Protein AF-A0A812GH49-F1 (afdb_monomer_lite)

Foldseek 3Di:
DVLLVVLQVCVVVVHDGDDPPDPDRQHVDKAQADADADPVRDHPVQVCLLVLLCVLLVHNPDDDGDTDMDHSADDDDADDAEAEAPDDDDQVRLQVLQVPAPQEDEFDDVVVPTFDDSVPPPPPDDPVSVLRHDHHRDYHYDDDDDDDDDGHDSVSVSSSSVSVRVRD

Sequence (168 aa):
MTELEEGTRQALENQPHANEVFAHPLPFNVIPHIDAFQSNGYTKEEMKVVWETQKIFGEKDLSCSCTAVRIPTKRAHSEAITIETEEEVTPEAATELLKAAPGVQVVDNPAEKQRLAPQSSPQSRSSQEALGWLKVQSVSVREAGHVDTEVHSSQQLLQDVEAVSSGW

Structure (mmCIF, N/CA/C/O backbone):
data_AF-A0A812GH49-F1
#
_entry.id   AF-A0A812GH49-F1
#
loop_
_atom_site.group_PDB
_atom_site.id
_atom_site.type_symbol
_atom_site.label_atom_id
_atom_site.label_alt_id
_atom_site.label_comp_id
_atom_site.label_asym_id
_atom_site.label_entity_id
_atom_site.label_seq_id
_atom_site.pdbx_PDB_ins_code
_atom_site.Cartn_x
_atom_site.Cartn_y
_atom_site.Cartn_z
_atom_site.occupancy
_atom_site.B_iso_or_equiv
_atom_site.auth_seq_id
_atom_site.auth_comp_id
_atom_site.auth_asym_id
_atom_site.auth_atom_id
_atom_site.pdbx_PDB_model_num
ATOM 1 N N . MET A 1 1 ? -17.761 2.010 6.859 1.00 82.69 1 MET A N 1
ATOM 2 C CA . MET A 1 1 ? -17.965 3.433 6.499 1.00 82.69 1 MET A CA 1
ATOM 3 C C . MET A 1 1 ? -18.663 4.205 7.596 1.00 82.69 1 MET A C 1
ATOM 5 O O . MET A 1 1 ? -18.038 5.097 8.150 1.00 82.69 1 MET A O 1
ATOM 9 N N . THR A 1 2 ? -19.892 3.831 7.954 1.00 89.06 2 THR A N 1
ATOM 10 C CA . THR A 1 2 ? -20.652 4.463 9.044 1.00 89.06 2 THR A CA 1
ATOM 11 C C . THR A 1 2 ? -19.872 4.517 10.360 1.00 89.06 2 THR A C 1
ATOM 13 O O . THR A 1 2 ? -19.796 5.577 10.966 1.00 89.06 2 THR A O 1
ATOM 16 N N . GLU A 1 3 ? -19.201 3.423 10.742 1.00 89.94 3 GLU A N 1
ATOM 17 C CA . GLU A 1 3 ? -18.385 3.366 11.969 1.00 89.94 3 GLU A CA 1
ATOM 18 C C . GLU A 1 3 ? -17.257 4.410 12.009 1.00 89.94 3 GLU A C 1
ATOM 20 O O . GLU A 1 3 ? -17.033 5.030 13.042 1.00 89.94 3 GLU A O 1
ATOM 25 N N . LEU A 1 4 ? -16.587 4.679 10.881 1.00 91.69 4 LEU A N 1
ATOM 26 C CA . LEU A 1 4 ? -15.545 5.710 10.820 1.00 91.69 4 LEU A CA 1
ATOM 27 C C . LEU A 1 4 ? -16.139 7.112 11.004 1.00 91.69 4 LEU A C 1
ATOM 29 O O . LEU A 1 4 ? -15.565 7.934 11.713 1.00 91.69 4 LEU A O 1
ATOM 33 N N . GLU A 1 5 ? -17.266 7.405 10.355 1.00 92.06 5 GLU A N 1
ATOM 34 C CA . GLU A 1 5 ? -17.898 8.727 10.426 1.00 92.06 5 GLU A CA 1
ATOM 35 C C . GLU A 1 5 ? -18.429 9.021 11.829 1.00 92.06 5 GLU A C 1
ATOM 37 O O . GLU A 1 5 ? -18.144 10.082 12.387 1.00 92.06 5 GLU A O 1
ATOM 42 N N . GLU A 1 6 ? -19.163 8.070 12.403 1.00 92.50 6 GLU A N 1
ATOM 43 C CA . GLU A 1 6 ? -19.746 8.212 13.733 1.00 92.50 6 GLU A CA 1
ATOM 44 C C . GLU A 1 6 ? -18.664 8.216 14.813 1.00 92.50 6 GLU A C 1
ATOM 46 O O . GLU A 1 6 ? -18.624 9.131 15.636 1.00 92.50 6 GLU A O 1
ATOM 51 N N . GLY A 1 7 ? -17.717 7.276 14.744 1.00 93.00 7 GLY A N 1
ATOM 52 C CA . GLY A 1 7 ? -16.592 7.219 15.671 1.00 93.00 7 GLY A CA 1
ATOM 53 C C . GLY A 1 7 ? -15.745 8.492 15.636 1.00 93.00 7 GLY A C 1
ATOM 54 O O . GLY A 1 7 ? -15.293 8.958 16.677 1.00 93.00 7 GLY A O 1
ATOM 55 N N . THR A 1 8 ? -15.572 9.116 14.463 1.00 94.19 8 THR A N 1
ATOM 56 C CA . THR A 1 8 ? -14.858 10.402 14.361 1.00 94.19 8 THR A CA 1
ATOM 57 C C . THR A 1 8 ? -15.627 11.533 15.038 1.00 94.19 8 THR A C 1
ATOM 59 O O . THR A 1 8 ? -15.014 12.335 15.743 1.00 94.19 8 THR A O 1
ATOM 62 N N . ARG A 1 9 ? -16.958 11.606 14.871 1.00 94.56 9 ARG A N 1
ATOM 63 C CA . ARG A 1 9 ? -17.783 12.619 15.555 1.00 94.56 9 ARG A CA 1
ATOM 64 C C . ARG A 1 9 ? -17.696 12.454 17.071 1.00 94.56 9 ARG A C 1
ATOM 66 O O . ARG A 1 9 ? -17.404 13.417 17.772 1.00 94.56 9 ARG A O 1
ATOM 73 N N . GLN A 1 10 ? -17.869 11.228 17.553 1.00 94.00 10 GLN A N 1
ATOM 74 C CA . GLN A 1 10 ? -17.806 10.906 18.978 1.00 94.00 10 GLN A CA 1
ATOM 75 C C . GLN A 1 10 ? -16.420 11.203 19.564 1.00 94.00 10 GLN A C 1
ATOM 77 O O . GLN A 1 10 ? -16.322 11.817 20.625 1.00 94.00 10 GLN A O 1
ATOM 82 N N . ALA A 1 11 ? -15.342 10.864 18.849 1.00 92.50 11 ALA A N 1
ATOM 83 C CA . ALA A 1 11 ? -13.977 11.167 19.274 1.00 92.50 11 ALA A CA 1
ATOM 84 C C . ALA A 1 11 ? -13.715 12.680 19.407 1.00 92.50 11 ALA A C 1
ATOM 86 O O . ALA A 1 11 ? -13.082 13.101 20.373 1.00 92.50 11 ALA A O 1
ATOM 87 N N . LEU A 1 12 ? -14.236 13.508 18.492 1.00 95.56 12 LEU A N 1
ATOM 88 C CA . LEU A 1 12 ? -14.128 14.973 18.583 1.00 95.56 12 LEU A CA 1
ATOM 89 C C . LEU A 1 12 ? -14.880 15.552 19.792 1.00 95.56 12 LEU A C 1
ATOM 91 O O . LEU A 1 12 ? -14.463 16.563 20.354 1.00 95.56 12 LEU A O 1
ATOM 95 N N . GLU A 1 13 ? -15.967 14.904 20.204 1.00 95.56 13 GLU A N 1
ATOM 96 C CA . GLU A 1 13 ? -16.784 15.297 21.357 1.00 95.56 13 GLU A CA 1
ATOM 97 C C . GLU A 1 13 ? -16.317 14.647 22.676 1.00 95.56 13 GLU A C 1
ATOM 99 O O . GLU A 1 13 ? -16.954 14.835 23.711 1.00 95.56 13 GLU A O 1
ATOM 104 N N . ASN A 1 14 ? -15.194 13.912 22.666 1.00 91.56 14 ASN A N 1
ATOM 105 C CA . ASN A 1 14 ? -14.685 13.111 23.791 1.00 91.56 14 ASN A CA 1
ATOM 106 C C . ASN A 1 14 ? -15.710 12.102 24.341 1.00 91.56 14 ASN A C 1
ATOM 108 O O . ASN A 1 14 ? -15.746 11.813 25.539 1.00 91.56 14 ASN A O 1
ATOM 112 N N . GLN A 1 15 ? -16.554 11.568 23.463 1.00 91.25 15 GLN A N 1
ATOM 113 C CA . GLN A 1 15 ? -17.542 10.553 23.796 1.00 91.25 15 GLN A CA 1
ATOM 114 C C . GLN A 1 15 ? -16.979 9.143 23.569 1.00 91.25 15 GLN A C 1
ATOM 116 O O . GLN A 1 15 ? -16.144 8.932 22.679 1.00 91.25 15 GLN A O 1
ATOM 121 N N . PRO A 1 16 ? -17.429 8.154 24.360 1.00 83.88 16 PRO A N 1
ATOM 122 C CA . PRO A 1 16 ? -17.091 6.763 24.108 1.00 83.88 16 PRO A CA 1
ATOM 123 C C . PRO A 1 16 ? -17.685 6.318 22.768 1.00 83.88 16 PRO A C 1
ATOM 125 O O . PRO A 1 16 ? -18.840 6.614 22.472 1.00 83.88 16 PRO A O 1
ATOM 128 N N . HIS A 1 17 ? -16.904 5.572 21.992 1.00 82.38 17 HIS A N 1
ATOM 129 C CA . HIS A 1 17 ? -17.331 4.968 20.734 1.00 82.38 17 HIS A CA 1
ATOM 130 C C . HIS A 1 17 ? -17.025 3.470 20.753 1.00 82.38 17 HIS A C 1
ATOM 132 O O . HIS A 1 17 ? -15.977 3.045 21.247 1.00 82.38 17 HIS A O 1
ATOM 138 N N . ALA A 1 18 ? -17.965 2.667 20.259 1.00 79.75 18 ALA A N 1
ATOM 139 C CA . ALA A 1 18 ? -17.798 1.224 20.127 1.00 79.75 18 ALA A CA 1
ATOM 140 C C . ALA A 1 18 ? -17.122 0.886 18.791 1.00 79.75 18 ALA A C 1
ATOM 142 O O . ALA A 1 18 ? -17.347 1.571 17.794 1.00 79.75 18 ALA A O 1
ATOM 143 N N . ASN A 1 19 ? -16.328 -0.188 18.776 1.00 84.38 19 ASN A N 1
ATOM 144 C CA . ASN A 1 19 ? -15.773 -0.754 17.546 1.00 84.38 19 ASN A CA 1
ATOM 145 C C . ASN A 1 19 ? -16.508 -2.065 17.275 1.00 84.38 19 ASN A C 1
ATOM 147 O O . ASN A 1 19 ? -16.346 -3.025 18.031 1.00 84.38 19 ASN A O 1
ATOM 151 N N . GLU A 1 20 ? -17.362 -2.080 16.257 1.00 86.81 20 GLU A N 1
ATOM 152 C CA . GLU A 1 20 ? -18.161 -3.257 15.893 1.00 86.81 20 GLU A CA 1
ATOM 153 C C . GLU A 1 20 ? -17.554 -3.980 14.689 1.00 86.81 20 GLU A C 1
ATOM 155 O O . GLU A 1 20 ? -17.566 -5.208 14.620 1.00 86.81 20 GLU A O 1
ATOM 160 N N . VAL A 1 21 ? -17.000 -3.215 13.748 1.00 87.56 21 VAL A N 1
ATOM 161 C CA . VAL A 1 21 ? -16.402 -3.705 12.508 1.00 87.56 21 VAL A CA 1
ATOM 162 C C . VAL A 1 21 ? -14.887 -3.821 12.636 1.00 87.56 21 VAL A C 1
ATOM 164 O O . VAL A 1 21 ? -14.308 -4.787 12.139 1.00 87.56 21 VAL A O 1
ATOM 167 N N . PHE A 1 22 ? -14.222 -2.848 13.265 1.00 86.94 22 PHE A N 1
ATOM 168 C CA . PHE A 1 22 ? -12.763 -2.848 13.377 1.00 86.94 22 PHE A CA 1
ATOM 169 C C . PHE A 1 22 ? -12.285 -3.458 14.698 1.00 86.94 22 PHE A C 1
ATOM 171 O O . PHE A 1 22 ? -12.897 -3.282 15.747 1.00 86.94 22 PHE A O 1
ATOM 178 N N . ALA A 1 23 ? -11.131 -4.132 14.668 1.00 84.69 23 ALA A N 1
ATOM 179 C CA . ALA A 1 23 ? -10.527 -4.731 15.863 1.00 84.69 23 ALA A CA 1
ATOM 180 C C . ALA A 1 23 ? -10.121 -3.692 16.930 1.00 84.69 23 ALA A C 1
ATOM 182 O O . ALA A 1 23 ? -10.032 -4.008 18.116 1.00 84.69 23 ALA A O 1
ATOM 183 N N . HIS A 1 24 ? -9.873 -2.451 16.506 1.00 89.69 24 HIS A N 1
ATOM 184 C CA . HIS A 1 24 ? -9.471 -1.326 17.345 1.00 89.69 24 HIS A CA 1
ATOM 185 C C . HIS A 1 24 ? -10.161 -0.041 16.860 1.00 89.69 24 HIS A C 1
ATOM 187 O O . HIS A 1 24 ? -10.593 0.004 15.705 1.00 89.69 24 HIS A O 1
ATOM 193 N N . PRO A 1 25 ? -10.219 1.020 17.689 1.00 90.69 25 PRO A N 1
ATOM 194 C CA . PRO A 1 25 ? -10.664 2.334 17.246 1.00 90.69 25 PRO A CA 1
ATOM 195 C C . PRO A 1 25 ? -9.900 2.799 16.016 1.00 90.69 25 PRO A C 1
ATOM 197 O O . PRO A 1 25 ? -8.670 2.850 16.035 1.00 90.69 25 PRO A O 1
ATOM 200 N N . LEU A 1 26 ? -10.629 3.139 14.957 1.00 92.12 26 LEU A N 1
ATOM 201 C CA . LEU A 1 26 ? -10.056 3.707 13.739 1.00 92.12 26 LEU A CA 1
ATOM 202 C C . LEU A 1 26 ? -9.928 5.246 13.754 1.00 92.12 26 LEU A C 1
ATOM 204 O O . LEU A 1 26 ? -8.956 5.747 13.186 1.00 92.12 26 LEU A O 1
ATOM 208 N N . PRO A 1 27 ? -10.847 6.034 14.356 1.00 93.25 27 PRO A N 1
ATOM 209 C CA . PRO A 1 27 ? -10.720 7.490 14.376 1.00 93.25 27 PRO A CA 1
ATOM 210 C C . PRO A 1 27 ? -9.385 7.950 14.973 1.00 93.25 27 PRO A C 1
ATOM 212 O O . PRO A 1 27 ? -9.024 7.555 16.077 1.00 93.25 27 PRO A O 1
ATOM 215 N N . PHE A 1 28 ? -8.661 8.795 14.233 1.00 92.19 28 PHE A N 1
ATOM 216 C CA . PHE A 1 28 ? -7.338 9.318 14.614 1.00 92.19 28 PHE A CA 1
ATOM 217 C C . PHE A 1 28 ? -6.277 8.244 14.925 1.00 92.19 28 PHE A C 1
ATOM 219 O O . PHE A 1 28 ? -5.301 8.526 15.615 1.00 92.19 28 PHE A O 1
ATOM 226 N N . ASN A 1 29 ? -6.444 7.030 14.396 1.00 93.25 29 ASN A N 1
ATOM 227 C CA . ASN A 1 29 ? -5.549 5.902 14.625 1.00 93.25 29 ASN A CA 1
ATOM 228 C C . ASN A 1 29 ? -5.240 5.159 13.313 1.00 93.25 29 ASN A C 1
ATOM 230 O O . ASN A 1 29 ? -5.902 5.364 12.296 1.00 93.25 29 ASN A O 1
ATOM 234 N N . VAL A 1 30 ? -4.242 4.278 13.342 1.00 94.00 30 VAL A N 1
ATOM 235 C CA . VAL A 1 30 ? -3.919 3.338 12.263 1.00 94.00 30 VAL A CA 1
ATOM 236 C C . VAL A 1 30 ? -3.910 1.913 12.808 1.00 94.00 30 VAL A C 1
ATOM 238 O O . VAL A 1 30 ? -3.490 1.682 13.940 1.00 94.00 30 VAL A O 1
ATOM 241 N N . ILE A 1 31 ? -4.383 0.947 12.017 1.00 94.00 31 ILE A N 1
ATOM 242 C CA . ILE A 1 31 ? -4.505 -0.452 12.450 1.00 94.00 31 ILE A CA 1
ATOM 243 C C . ILE A 1 31 ? -3.713 -1.348 11.487 1.00 94.00 31 ILE A C 1
ATOM 245 O O . ILE A 1 31 ? -4.181 -1.579 10.370 1.00 94.00 31 ILE A O 1
ATOM 249 N N . PRO A 1 32 ? -2.535 -1.866 11.882 1.00 94.44 32 PRO A N 1
ATOM 250 C CA . PRO A 1 32 ? -1.711 -2.752 11.055 1.00 94.44 32 PRO A CA 1
ATOM 251 C C . PRO A 1 32 ? -2.213 -4.204 11.128 1.00 94.44 32 PRO A C 1
ATOM 253 O O . PRO A 1 32 ? -1.494 -5.114 11.528 1.00 94.44 32 PRO A O 1
ATOM 256 N N . HIS A 1 33 ? -3.504 -4.398 10.860 1.00 93.06 33 HIS A N 1
ATOM 257 C CA . HIS A 1 33 ? -4.172 -5.695 10.897 1.00 93.06 33 HIS A CA 1
ATOM 258 C C . HIS A 1 33 ? -5.424 -5.623 10.022 1.00 93.06 33 HIS A C 1
ATOM 260 O O . HIS A 1 33 ? -6.411 -4.970 10.375 1.00 93.06 33 HIS A O 1
ATOM 266 N N . ILE A 1 34 ? -5.371 -6.281 8.865 1.00 90.31 34 ILE A N 1
ATOM 267 C CA . ILE A 1 34 ? -6.501 -6.421 7.950 1.00 90.31 34 ILE A CA 1
ATOM 268 C C . ILE A 1 34 ? -6.663 -7.905 7.627 1.00 90.31 34 ILE A C 1
ATOM 270 O O . ILE A 1 34 ? -5.733 -8.524 7.126 1.00 90.31 34 ILE A O 1
ATOM 274 N N . ASP A 1 35 ? -7.857 -8.453 7.878 1.00 92.25 35 ASP A N 1
ATOM 275 C CA . ASP A 1 35 ? -8.143 -9.890 7.725 1.00 92.25 35 ASP A CA 1
ATOM 276 C C . ASP A 1 35 ? -7.321 -10.760 8.713 1.00 92.25 35 ASP A C 1
ATOM 278 O O . ASP A 1 35 ? -6.550 -10.254 9.522 1.00 92.25 35 ASP A O 1
ATOM 282 N N . ALA A 1 36 ? -7.529 -12.076 8.724 1.00 94.88 36 ALA A N 1
ATOM 283 C CA . ALA A 1 36 ? -6.962 -12.965 9.740 1.00 94.88 36 ALA A CA 1
ATOM 284 C C . ALA A 1 36 ? -5.446 -13.199 9.581 1.00 94.88 36 ALA A C 1
ATOM 286 O O . ALA A 1 36 ? -4.955 -13.413 8.470 1.00 94.88 36 ALA A O 1
ATOM 287 N N . PHE A 1 37 ? -4.716 -13.282 10.698 1.00 96.31 37 PHE A N 1
ATOM 288 C CA . PHE A 1 37 ? -3.319 -13.732 10.710 1.00 96.31 37 PHE A CA 1
ATOM 289 C C . PHE A 1 37 ? -3.157 -15.161 10.174 1.00 96.31 37 PHE A C 1
ATOM 291 O O . PHE A 1 37 ? -3.980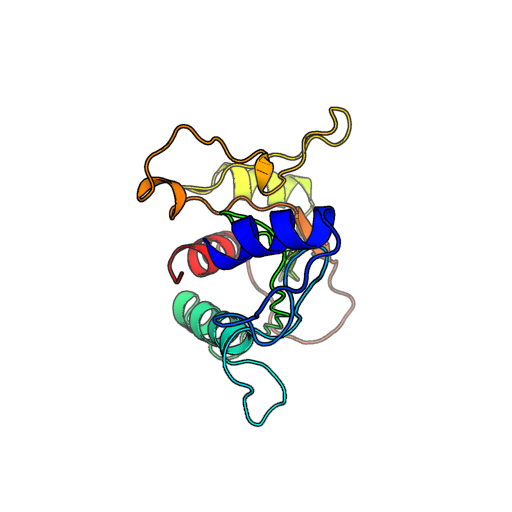 -16.044 10.418 1.00 96.31 37 PHE A O 1
ATOM 298 N N . GLN A 1 38 ? -2.066 -15.374 9.448 1.00 96.06 38 GLN A N 1
ATOM 299 C CA . GLN A 1 38 ? -1.608 -16.642 8.898 1.00 96.06 38 GLN A CA 1
ATOM 300 C C . GLN A 1 38 ? -0.475 -17.214 9.767 1.00 96.06 38 GLN A C 1
ATOM 302 O O . GLN A 1 38 ? 0.098 -16.532 10.618 1.00 96.06 38 GLN A O 1
ATOM 307 N N . SER A 1 39 ? -0.112 -18.480 9.552 1.00 97.12 39 SER A N 1
ATOM 308 C CA . SER A 1 39 ? 0.915 -19.164 10.356 1.00 97.12 39 SER A CA 1
ATOM 309 C C . SER A 1 39 ? 2.328 -18.587 10.211 1.00 97.12 39 SER A C 1
ATOM 311 O O . SER A 1 39 ? 3.179 -18.857 11.052 1.00 97.12 39 SER A O 1
ATOM 313 N N . ASN A 1 40 ? 2.591 -17.820 9.151 1.00 94.38 40 ASN A N 1
ATOM 314 C CA . ASN A 1 40 ? 3.873 -17.161 8.887 1.00 94.38 40 ASN A CA 1
ATOM 315 C C . ASN A 1 40 ? 3.978 -15.755 9.513 1.00 94.38 40 ASN A C 1
ATOM 317 O O . ASN A 1 40 ? 4.983 -15.083 9.310 1.00 94.38 40 ASN A O 1
ATOM 321 N N . GLY A 1 41 ? 2.956 -15.303 10.250 1.00 95.44 41 GLY A N 1
ATOM 322 C CA . GLY A 1 41 ? 2.933 -13.992 10.903 1.00 95.44 41 GLY A CA 1
ATOM 323 C C . GLY A 1 41 ? 2.387 -12.846 10.047 1.00 95.44 41 GLY A C 1
ATOM 324 O O . GLY A 1 41 ? 2.119 -11.783 10.599 1.00 95.44 41 GLY A O 1
ATOM 325 N N . TYR A 1 42 ? 2.153 -13.064 8.750 1.00 95.38 42 TYR A N 1
ATOM 326 C CA . TYR A 1 42 ? 1.443 -12.114 7.891 1.00 95.38 42 TYR A CA 1
ATOM 327 C C . TYR A 1 42 ? -0.069 -12.234 8.075 1.00 95.38 42 TYR A C 1
ATOM 329 O O . TYR A 1 42 ? -0.593 -13.264 8.501 1.00 95.38 42 TYR A O 1
ATOM 337 N N . THR A 1 43 ? -0.797 -11.190 7.719 1.00 95.31 43 THR A N 1
ATOM 338 C CA . THR A 1 43 ? -2.250 -11.219 7.570 1.00 95.31 43 THR A CA 1
ATOM 339 C C . THR A 1 43 ? -2.657 -11.822 6.228 1.00 95.31 43 THR A C 1
ATOM 341 O O . THR A 1 43 ? -1.887 -11.869 5.267 1.00 95.31 43 THR A O 1
ATOM 344 N N . LYS A 1 44 ? -3.900 -12.301 6.135 1.00 94.38 44 LYS A N 1
ATOM 345 C CA . LYS A 1 44 ? -4.444 -12.831 4.882 1.00 94.38 44 LYS A CA 1
ATOM 346 C C . LYS A 1 44 ? -4.483 -11.764 3.790 1.00 94.38 44 LYS A C 1
ATOM 348 O O . LYS A 1 44 ? -4.301 -12.106 2.630 1.00 94.38 44 LYS A O 1
ATOM 353 N N . GLU A 1 45 ? -4.706 -10.502 4.148 1.00 91.88 45 GLU A N 1
ATOM 354 C CA . GLU A 1 45 ? -4.688 -9.393 3.195 1.00 91.88 45 GLU A CA 1
ATOM 355 C C . GLU A 1 45 ? -3.306 -9.207 2.559 1.00 91.88 45 GLU A C 1
ATOM 357 O O . GLU A 1 45 ? -3.198 -9.120 1.340 1.00 91.88 45 GLU A O 1
ATOM 362 N N . GLU A 1 46 ? -2.244 -9.242 3.364 1.00 91.50 46 GLU A N 1
ATOM 363 C CA . GLU A 1 46 ? -0.865 -9.160 2.865 1.00 91.50 46 GLU A CA 1
ATOM 364 C C . GLU A 1 46 ? -0.524 -10.360 1.978 1.00 91.50 46 GLU A C 1
ATOM 366 O O . GLU A 1 46 ? 0.065 -10.201 0.911 1.00 91.50 46 GLU A O 1
ATOM 371 N N . MET A 1 47 ? -0.949 -11.565 2.371 1.00 94.31 47 MET A N 1
ATOM 372 C CA . MET A 1 47 ? -0.715 -12.761 1.562 1.00 94.31 47 MET A CA 1
ATOM 373 C C . MET A 1 47 ? -1.515 -12.775 0.254 1.00 94.31 47 MET A C 1
ATOM 375 O O . MET A 1 47 ? -1.021 -13.315 -0.732 1.00 94.31 47 MET A O 1
ATOM 379 N N . LYS A 1 48 ? -2.714 -12.170 0.201 1.00 90.56 48 LYS A N 1
ATOM 380 C CA . LYS A 1 48 ? -3.463 -12.011 -1.060 1.00 90.56 48 LYS A CA 1
ATOM 381 C C . LYS A 1 48 ? -2.675 -11.191 -2.072 1.00 90.56 48 LYS A C 1
ATOM 383 O O . LYS A 1 48 ? -2.651 -11.589 -3.228 1.00 90.56 48 LYS A O 1
ATOM 388 N N . VAL A 1 49 ? -2.022 -10.104 -1.644 1.00 88.62 49 VAL A N 1
ATOM 389 C CA . VAL A 1 49 ? -1.153 -9.311 -2.531 1.00 88.62 49 VAL A CA 1
ATOM 390 C C . VAL A 1 49 ? -0.090 -10.218 -3.142 1.00 88.62 49 VAL A C 1
ATOM 392 O O . VAL A 1 49 ? 0.013 -10.296 -4.357 1.00 88.62 49 VAL A O 1
ATOM 395 N N . VAL A 1 50 ? 0.620 -10.994 -2.319 1.00 89.88 50 VAL A N 1
ATOM 396 C CA . VAL A 1 50 ? 1.657 -11.919 -2.804 1.00 89.88 50 VAL A CA 1
ATOM 397 C C . VAL A 1 50 ? 1.086 -12.942 -3.794 1.00 89.88 50 VAL A C 1
ATOM 399 O O . VAL A 1 50 ? 1.596 -13.081 -4.903 1.00 89.88 50 VAL A O 1
ATOM 402 N N . TRP A 1 51 ? 0.019 -13.653 -3.422 1.00 92.56 51 TRP A N 1
ATOM 403 C CA . TRP A 1 51 ? -0.525 -14.741 -4.240 1.00 92.56 51 TRP A CA 1
ATOM 404 C C . TRP A 1 51 ? -1.167 -14.265 -5.541 1.00 92.56 51 TRP A C 1
ATOM 406 O O . TRP A 1 51 ? -1.004 -14.919 -6.571 1.00 92.56 51 TRP A O 1
ATOM 416 N N . GLU A 1 52 ? -1.916 -13.161 -5.508 1.00 89.50 52 GLU A N 1
ATOM 417 C CA . GLU A 1 52 ? -2.546 -12.622 -6.711 1.00 89.50 52 GLU A CA 1
ATOM 418 C C . GLU A 1 52 ? -1.502 -11.990 -7.635 1.00 89.50 52 GLU A C 1
ATOM 420 O O . GLU A 1 52 ? -1.574 -12.240 -8.835 1.00 89.50 52 GLU A O 1
ATOM 425 N N . THR A 1 53 ? -0.474 -11.300 -7.117 1.00 86.50 53 THR A N 1
ATOM 426 C CA . THR A 1 53 ? 0.640 -10.822 -7.955 1.00 86.50 53 THR A CA 1
ATOM 427 C C . THR A 1 53 ? 1.343 -11.993 -8.642 1.00 86.50 53 THR A C 1
ATOM 429 O O . THR A 1 53 ? 1.418 -12.020 -9.866 1.00 86.50 53 THR A O 1
ATOM 432 N N . GLN A 1 54 ? 1.750 -13.029 -7.901 1.00 90.94 54 GLN A N 1
ATOM 433 C CA . GLN A 1 54 ? 2.374 -14.229 -8.484 1.00 90.94 54 GLN A CA 1
ATOM 434 C C . GLN A 1 54 ? 1.495 -14.886 -9.558 1.00 90.94 54 GLN A C 1
ATOM 436 O O . GLN A 1 54 ? 1.967 -15.318 -10.608 1.00 90.94 54 GLN A O 1
ATOM 441 N N . LYS A 1 55 ? 0.183 -14.956 -9.318 1.00 89.69 55 LYS A N 1
ATOM 442 C CA . LYS A 1 55 ? -0.774 -15.553 -10.254 1.00 89.69 55 LYS A CA 1
ATOM 443 C C . LYS A 1 55 ? -0.985 -14.710 -11.510 1.00 89.69 55 LYS A C 1
ATOM 445 O O . LYS A 1 55 ? -1.103 -15.287 -12.587 1.00 89.69 55 LYS A O 1
ATOM 450 N N . ILE A 1 56 ? -1.063 -13.388 -11.380 1.00 86.06 56 ILE A N 1
ATOM 451 C CA . ILE A 1 56 ? -1.288 -12.469 -12.504 1.00 86.06 56 ILE A CA 1
ATOM 452 C C . ILE A 1 56 ? -0.048 -12.407 -13.397 1.00 86.06 56 ILE A C 1
ATOM 454 O O . ILE A 1 56 ? -0.177 -12.365 -14.617 1.00 86.06 56 ILE A O 1
ATOM 458 N N . PHE A 1 57 ? 1.131 -12.521 -12.792 1.00 85.50 57 PHE A N 1
ATOM 459 C CA . PHE A 1 57 ? 2.416 -12.555 -13.483 1.00 85.50 57 PHE A CA 1
ATOM 460 C C . PHE A 1 57 ? 2.723 -13.921 -14.091 1.00 85.50 57 PHE A C 1
ATOM 462 O O . PHE A 1 57 ? 3.537 -14.032 -14.998 1.00 85.50 57 PHE A O 1
ATOM 469 N N . GLY A 1 58 ? 2.083 -14.977 -13.585 1.00 92.25 58 GLY A N 1
ATOM 470 C CA . GLY A 1 58 ? 2.455 -16.349 -13.913 1.00 92.25 58 GLY A CA 1
ATOM 471 C C . GLY A 1 58 ? 3.762 -16.804 -13.253 1.00 92.25 58 GLY A C 1
ATOM 472 O O . GLY A 1 58 ? 4.201 -17.918 -13.531 1.00 92.25 58 GLY A O 1
ATOM 473 N N . GLU A 1 59 ? 4.331 -16.003 -12.347 1.00 92.25 59 GLU A N 1
ATOM 474 C CA . GLU A 1 59 ? 5.621 -16.234 -11.696 1.00 92.25 59 GLU A CA 1
ATOM 475 C C . GLU A 1 59 ? 5.439 -16.578 -10.217 1.00 92.25 59 GLU A C 1
ATOM 477 O O . GLU A 1 59 ? 5.174 -15.721 -9.374 1.00 92.25 59 GLU A O 1
ATOM 482 N N . LYS A 1 60 ? 5.569 -17.865 -9.879 1.00 89.94 60 LYS A N 1
ATOM 483 C CA . LYS A 1 60 ? 5.312 -18.368 -8.515 1.00 89.94 60 LYS A CA 1
ATOM 484 C C . LYS A 1 60 ? 6.371 -17.972 -7.497 1.00 89.94 60 LYS A C 1
ATOM 486 O O . LYS A 1 60 ? 6.062 -17.916 -6.310 1.00 89.94 60 LYS A O 1
ATOM 491 N N . ASP A 1 61 ? 7.586 -17.724 -7.963 1.00 88.12 61 ASP A N 1
ATOM 492 C CA . ASP A 1 61 ? 8.736 -17.435 -7.110 1.00 88.12 61 ASP A CA 1
ATOM 493 C C . ASP A 1 61 ? 9.046 -15.928 -7.054 1.00 88.12 61 ASP A C 1
ATOM 495 O O . ASP A 1 61 ? 10.040 -15.517 -6.454 1.00 88.12 61 ASP A O 1
ATOM 499 N N . LEU A 1 62 ? 8.158 -15.086 -7.612 1.00 87.19 62 LEU A N 1
ATOM 500 C CA . LEU A 1 62 ? 8.269 -13.634 -7.520 1.00 87.19 62 LEU A CA 1
ATOM 501 C C . LEU A 1 62 ? 8.276 -13.202 -6.049 1.00 87.19 62 LEU A C 1
ATOM 503 O O . LEU A 1 62 ? 7.329 -13.455 -5.289 1.00 87.19 62 LEU A O 1
ATOM 507 N N . SER A 1 63 ? 9.362 -12.535 -5.661 1.00 89.62 63 SER A N 1
ATOM 508 C CA . SER A 1 63 ? 9.555 -12.028 -4.308 1.00 89.62 63 SER A CA 1
ATOM 509 C C . SER A 1 63 ? 8.690 -10.794 -4.082 1.00 89.62 63 SER A C 1
ATOM 511 O O . SER A 1 63 ? 8.888 -9.753 -4.700 1.00 89.62 63 SER A O 1
ATOM 513 N N . CYS A 1 64 ? 7.733 -10.905 -3.165 1.00 88.06 64 CYS A N 1
ATOM 514 C CA . CYS A 1 64 ? 6.827 -9.823 -2.807 1.00 88.06 64 CYS A CA 1
ATOM 515 C C . CYS A 1 64 ? 6.647 -9.784 -1.288 1.00 88.06 64 CYS A C 1
ATOM 517 O O . CYS A 1 64 ? 6.473 -10.817 -0.639 1.00 88.06 64 CYS A O 1
ATOM 519 N N . SER A 1 65 ? 6.681 -8.582 -0.718 1.00 88.12 65 SER A N 1
ATOM 520 C CA . SER A 1 65 ? 6.357 -8.337 0.684 1.00 88.12 65 SER A CA 1
ATOM 521 C C . SER A 1 65 ? 5.419 -7.145 0.767 1.00 88.12 65 SER A C 1
ATOM 523 O O . SER A 1 65 ? 5.636 -6.124 0.115 1.00 88.12 65 SER A O 1
ATOM 525 N N . CYS A 1 66 ? 4.378 -7.274 1.580 1.00 89.19 66 CYS A N 1
ATOM 526 C CA . CYS A 1 66 ? 3.361 -6.253 1.765 1.00 89.19 66 CYS A CA 1
ATOM 527 C C . CYS A 1 66 ? 3.113 -6.040 3.259 1.00 89.19 66 CYS A C 1
ATOM 529 O O . CYS A 1 66 ? 3.183 -6.981 4.050 1.00 89.19 66 CYS A O 1
ATOM 531 N N . THR A 1 67 ? 2.801 -4.801 3.636 1.00 90.88 67 THR A N 1
ATOM 532 C CA . THR A 1 67 ? 2.222 -4.482 4.942 1.00 90.88 67 THR A CA 1
ATOM 533 C C . THR A 1 67 ? 0.877 -3.799 4.747 1.00 90.88 67 THR A C 1
ATOM 535 O O . THR A 1 67 ? 0.805 -2.733 4.134 1.00 90.88 67 THR A O 1
ATOM 538 N N . ALA A 1 68 ? -0.184 -4.387 5.297 1.00 90.94 68 ALA A N 1
ATOM 539 C CA . ALA A 1 68 ? -1.548 -3.897 5.130 1.00 90.94 68 ALA A CA 1
ATOM 540 C C . ALA A 1 68 ? -2.001 -3.115 6.373 1.00 90.94 68 ALA A C 1
ATOM 542 O O . ALA A 1 68 ? -2.156 -3.662 7.467 1.00 90.94 68 ALA A O 1
ATOM 543 N N . VAL A 1 69 ? -2.241 -1.810 6.207 1.00 91.94 69 VAL A N 1
ATOM 544 C CA . VAL A 1 69 ? -2.623 -0.908 7.304 1.00 91.94 69 VAL A CA 1
ATOM 545 C C . VAL A 1 69 ? -3.952 -0.230 7.005 1.00 91.94 69 VAL A C 1
ATOM 547 O O . VAL A 1 69 ? -4.123 0.432 5.982 1.00 91.94 69 VAL A O 1
ATOM 550 N N . ARG A 1 70 ? -4.903 -0.338 7.936 1.00 92.00 70 ARG A N 1
ATOM 551 C CA . ARG A 1 70 ? -6.158 0.410 7.871 1.00 92.00 70 ARG A CA 1
ATOM 552 C C . ARG A 1 70 ? -5.921 1.824 8.387 1.00 92.00 70 ARG A C 1
ATOM 554 O O . ARG A 1 70 ? -5.475 2.011 9.518 1.00 92.00 70 ARG A O 1
ATOM 561 N N . ILE A 1 71 ? -6.269 2.807 7.566 1.00 92.00 71 ILE A N 1
ATOM 562 C CA . ILE A 1 71 ? -6.194 4.237 7.884 1.00 92.00 71 ILE A CA 1
ATOM 563 C C . ILE A 1 71 ? -7.601 4.863 7.867 1.00 92.00 71 ILE A C 1
ATOM 565 O O . ILE A 1 71 ? -8.505 4.298 7.242 1.00 92.00 71 ILE A O 1
ATOM 569 N N . PRO A 1 72 ? -7.826 6.016 8.526 1.00 91.62 72 PRO A N 1
ATOM 570 C CA . PRO A 1 72 ? -9.147 6.629 8.654 1.00 91.62 72 PRO A CA 1
ATOM 571 C C . PRO A 1 72 ? -9.534 7.414 7.389 1.00 91.62 72 PRO A C 1
ATOM 573 O O . PRO A 1 72 ? -9.772 8.622 7.419 1.00 91.62 72 PRO A O 1
ATOM 576 N N . THR A 1 73 ? -9.597 6.729 6.248 1.00 88.38 73 THR A N 1
ATOM 577 C CA . THR A 1 73 ? -10.054 7.280 4.968 1.00 88.38 73 THR A CA 1
ATOM 578 C C . THR A 1 73 ? -11.397 6.677 4.574 1.00 88.38 73 THR A C 1
ATOM 580 O O . THR A 1 73 ? -11.726 5.540 4.903 1.00 88.38 73 THR A O 1
ATOM 583 N N . LYS A 1 74 ? -12.219 7.469 3.875 1.00 83.38 74 LYS A N 1
ATOM 584 C CA . LYS A 1 74 ? -13.551 7.028 3.447 1.00 83.38 74 LYS A CA 1
ATOM 585 C C . LYS A 1 74 ? -13.475 6.035 2.289 1.00 83.38 74 LYS A C 1
ATOM 587 O O . LYS A 1 74 ? -14.086 4.978 2.309 1.00 83.38 74 LYS A O 1
ATOM 592 N N . ARG A 1 75 ? -12.806 6.429 1.217 1.00 78.12 75 ARG A N 1
ATOM 593 C CA . ARG A 1 75 ? -12.726 5.674 -0.033 1.00 78.12 75 ARG A CA 1
ATOM 594 C C . ARG A 1 75 ? -11.359 5.952 -0.648 1.00 78.12 75 ARG A C 1
ATOM 596 O O . ARG A 1 75 ? -10.816 7.028 -0.402 1.00 78.12 75 ARG A O 1
ATOM 603 N N . ALA A 1 76 ? -10.880 5.005 -1.448 1.00 76.81 76 ALA A N 1
ATOM 604 C CA . ALA A 1 76 ? -9.529 4.901 -2.002 1.00 76.81 76 ALA A CA 1
ATOM 605 C C . ALA A 1 76 ? -8.497 4.251 -1.069 1.00 76.81 76 ALA A C 1
ATOM 607 O O . ALA A 1 76 ? -8.469 4.486 0.142 1.00 76.81 76 ALA A O 1
ATOM 608 N N . HIS A 1 77 ? -7.639 3.449 -1.693 1.00 79.31 77 HIS A N 1
ATOM 609 C CA . HIS A 1 77 ? -6.421 2.908 -1.112 1.00 79.31 77 HIS A CA 1
ATOM 610 C C . HIS A 1 77 ? -5.227 3.768 -1.527 1.00 79.31 77 HIS A C 1
ATOM 612 O O . HIS A 1 77 ? -5.308 4.629 -2.409 1.00 79.31 77 HIS A O 1
ATOM 618 N N . SER A 1 78 ? -4.127 3.594 -0.818 1.00 79.88 78 SER A N 1
ATOM 619 C CA . SER A 1 78 ? -2.868 4.265 -1.095 1.00 79.88 78 SER A CA 1
ATOM 620 C C . SER A 1 78 ? -1.763 3.305 -0.730 1.00 79.88 78 SER A C 1
ATOM 622 O O . SER A 1 78 ? -1.800 2.708 0.345 1.00 79.88 78 SER A O 1
ATOM 624 N N . GLU A 1 79 ? -0.816 3.157 -1.639 1.00 83.50 79 GLU A N 1
ATOM 625 C CA . GLU A 1 79 ? 0.252 2.180 -1.537 1.00 83.50 79 GLU A CA 1
ATOM 626 C C . GLU A 1 79 ? 1.566 2.874 -1.862 1.00 83.50 79 GLU A C 1
ATOM 628 O O . GLU A 1 79 ? 1.684 3.602 -2.852 1.00 83.50 79 GLU A O 1
ATOM 633 N N . ALA A 1 80 ? 2.547 2.662 -0.992 1.00 81.44 80 ALA A N 1
ATOM 634 C CA . ALA A 1 80 ? 3.923 3.048 -1.236 1.00 81.44 80 ALA A CA 1
ATOM 635 C C . ALA A 1 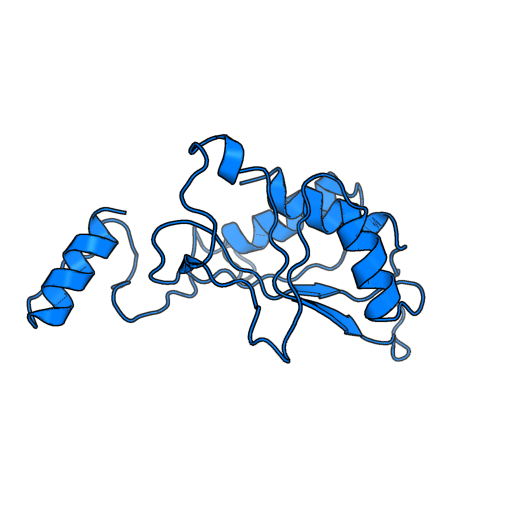80 ? 4.663 1.803 -1.724 1.00 81.44 80 ALA A C 1
ATOM 637 O O . ALA A 1 80 ? 4.826 0.851 -0.962 1.00 81.44 80 ALA A O 1
ATOM 638 N N . ILE A 1 81 ? 5.083 1.813 -2.990 1.00 82.31 81 ILE A N 1
ATOM 639 C CA . ILE A 1 81 ? 5.648 0.639 -3.657 1.00 82.31 81 ILE A CA 1
ATOM 640 C C . ILE A 1 81 ? 7.124 0.899 -3.971 1.00 82.31 81 ILE A C 1
ATOM 642 O O . ILE A 1 81 ? 7.512 1.955 -4.479 1.00 82.31 81 ILE A O 1
ATOM 646 N N . THR A 1 82 ? 7.959 -0.082 -3.642 1.00 81.06 82 THR A N 1
ATOM 647 C CA . THR A 1 82 ? 9.358 -0.149 -4.074 1.00 81.06 82 THR A CA 1
ATOM 648 C C . THR A 1 82 ? 9.498 -1.360 -4.975 1.00 81.06 82 THR A C 1
ATOM 650 O O . THR A 1 82 ? 9.044 -2.436 -4.597 1.00 81.06 82 THR A O 1
ATOM 653 N N . ILE A 1 83 ? 10.087 -1.167 -6.152 1.00 83.31 83 ILE A N 1
ATOM 654 C CA . ILE A 1 83 ? 10.275 -2.215 -7.155 1.00 83.31 83 ILE A CA 1
ATOM 655 C C . ILE A 1 83 ? 11.769 -2.314 -7.454 1.00 83.31 83 ILE A C 1
ATOM 657 O O . ILE A 1 83 ? 12.462 -1.299 -7.554 1.00 83.31 83 ILE A O 1
ATOM 661 N N . GLU A 1 84 ? 12.257 -3.540 -7.588 1.00 82.19 84 GLU A N 1
ATOM 662 C CA . GLU A 1 84 ? 13.608 -3.854 -8.048 1.00 82.19 84 GLU A CA 1
ATOM 663 C C . GLU A 1 84 ? 13.482 -4.543 -9.417 1.00 82.19 84 GLU A C 1
ATOM 665 O O . GLU A 1 84 ? 12.624 -5.406 -9.598 1.00 82.19 84 GLU A O 1
ATOM 670 N N . THR A 1 85 ? 14.264 -4.103 -10.407 1.00 82.12 85 THR A N 1
ATOM 671 C CA . THR A 1 85 ? 14.117 -4.479 -11.830 1.00 82.12 85 THR A CA 1
ATOM 672 C C . THR A 1 85 ? 15.345 -5.215 -12.364 1.00 82.12 85 THR A C 1
ATOM 674 O O . THR A 1 85 ? 16.413 -5.106 -11.765 1.00 82.12 85 THR A O 1
ATOM 677 N N . GLU A 1 86 ? 15.216 -5.932 -13.501 1.00 82.44 86 GLU A N 1
ATOM 678 C CA . GLU A 1 86 ? 16.366 -6.633 -14.132 1.00 82.44 86 GLU A CA 1
ATOM 679 C C . GLU A 1 86 ? 17.516 -5.733 -14.448 1.00 82.44 86 GLU A C 1
ATOM 681 O O . GLU A 1 86 ? 18.682 -5.971 -14.140 1.00 82.44 86 GLU A O 1
ATOM 686 N N . GLU A 1 87 ? 17.111 -4.731 -15.189 1.00 85.69 87 GLU A N 1
ATOM 687 C CA . GLU A 1 87 ? 17.958 -3.782 -15.819 1.00 85.69 87 GLU A CA 1
ATOM 688 C C . GLU A 1 87 ? 17.710 -2.474 -15.098 1.00 85.69 87 GLU A C 1
ATOM 690 O O . GLU A 1 87 ? 16.620 -2.206 -14.571 1.00 85.69 87 GLU A O 1
ATOM 695 N N . GLU A 1 88 ? 18.742 -1.648 -15.076 1.00 84.94 88 GLU A N 1
ATOM 696 C CA . GLU A 1 88 ? 18.616 -0.303 -14.560 1.00 84.94 88 GLU A CA 1
ATOM 697 C C . GLU A 1 88 ? 17.536 0.441 -15.351 1.00 84.94 88 GLU A C 1
ATOM 699 O O . GLU A 1 88 ? 17.591 0.557 -16.578 1.00 84.94 88 GLU A O 1
ATOM 704 N N . VAL A 1 89 ? 16.549 0.974 -14.635 1.00 83.38 89 VAL A N 1
ATOM 705 C CA . VAL A 1 89 ? 15.550 1.873 -15.201 1.00 83.38 89 VAL A CA 1
ATOM 706 C C . VAL A 1 89 ? 15.608 3.192 -14.450 1.00 83.38 89 VAL A C 1
ATOM 708 O O . VAL A 1 89 ? 15.569 3.241 -13.219 1.00 83.38 89 VAL A O 1
ATOM 711 N N . THR A 1 90 ? 15.726 4.290 -15.194 1.00 84.75 90 THR A N 1
ATOM 712 C CA . THR A 1 90 ? 15.714 5.613 -14.572 1.00 84.75 90 THR A CA 1
ATOM 713 C C . THR A 1 90 ? 14.289 5.973 -14.137 1.00 84.75 90 THR A C 1
ATOM 715 O O . THR A 1 90 ? 13.318 5.514 -14.753 1.00 84.75 90 THR A O 1
ATOM 718 N N . PRO A 1 91 ? 14.119 6.830 -13.116 1.00 81.75 91 PRO A N 1
ATOM 719 C CA . PRO A 1 91 ? 12.798 7.303 -12.704 1.00 81.75 91 PRO A CA 1
ATOM 720 C C . PRO A 1 91 ? 11.986 7.922 -13.852 1.00 81.75 91 PRO A C 1
ATOM 722 O O . PRO A 1 91 ? 10.771 7.738 -13.926 1.00 81.75 91 PRO A O 1
ATOM 725 N N . GLU A 1 92 ? 12.644 8.619 -14.780 1.00 84.12 92 GLU A N 1
ATOM 726 C CA . GLU A 1 92 ? 12.009 9.222 -15.953 1.00 84.12 92 GLU A CA 1
ATOM 727 C C . GLU A 1 92 ? 11.489 8.149 -16.913 1.00 84.12 92 GLU A C 1
ATOM 729 O O . GLU A 1 92 ? 10.343 8.226 -17.351 1.00 84.12 92 GLU A O 1
ATOM 734 N N . ALA A 1 93 ? 12.293 7.120 -17.200 1.00 84.94 93 ALA A N 1
ATOM 735 C CA . ALA A 1 93 ? 11.883 6.017 -18.064 1.00 84.94 93 ALA A CA 1
ATOM 736 C C . ALA A 1 93 ? 10.706 5.233 -17.460 1.00 84.94 93 ALA A C 1
ATOM 738 O O . ALA A 1 93 ? 9.718 4.979 -18.150 1.00 84.94 93 ALA A O 1
ATOM 739 N N . ALA A 1 94 ? 10.763 4.925 -16.160 1.00 84.00 94 ALA A N 1
ATOM 740 C CA . ALA A 1 94 ? 9.659 4.290 -15.439 1.00 84.00 94 ALA A CA 1
ATOM 741 C C . ALA A 1 94 ? 8.380 5.148 -15.480 1.00 84.00 94 ALA A C 1
ATOM 743 O O . ALA A 1 94 ? 7.283 4.641 -15.710 1.00 84.00 94 ALA A O 1
ATOM 744 N N . THR A 1 95 ? 8.520 6.466 -15.324 1.00 83.56 95 THR A N 1
ATOM 745 C CA . THR A 1 95 ? 7.405 7.420 -15.399 1.00 83.56 95 THR A CA 1
ATOM 746 C C . THR A 1 95 ? 6.743 7.427 -16.776 1.00 83.56 95 THR A C 1
ATOM 748 O O . THR A 1 95 ? 5.515 7.430 -16.864 1.00 83.56 95 THR A O 1
ATOM 751 N N . GLU A 1 96 ? 7.524 7.424 -17.857 1.00 86.69 96 GLU A N 1
ATOM 752 C CA . GLU A 1 96 ? 6.979 7.394 -19.219 1.00 86.69 96 GLU A CA 1
ATOM 753 C C . GLU A 1 96 ? 6.267 6.070 -19.527 1.00 86.69 96 GLU A C 1
ATOM 755 O O . GLU A 1 96 ? 5.195 6.084 -20.134 1.00 86.69 96 GLU A O 1
ATOM 760 N N . LEU A 1 97 ? 6.791 4.941 -19.034 1.00 87.06 97 LEU A N 1
ATOM 761 C CA . LEU A 1 97 ? 6.113 3.643 -19.127 1.00 87.06 97 LEU A CA 1
ATOM 762 C C . LEU A 1 97 ? 4.754 3.671 -18.418 1.00 87.06 97 LEU A C 1
ATOM 764 O O . LEU A 1 97 ? 3.740 3.304 -19.011 1.00 87.06 97 LEU A O 1
ATOM 768 N N . LEU A 1 98 ? 4.707 4.181 -17.184 1.00 83.88 98 LEU A N 1
ATOM 769 C CA . LEU A 1 98 ? 3.464 4.302 -16.416 1.00 83.88 98 LEU A CA 1
ATOM 770 C C . LEU A 1 98 ? 2.451 5.245 -17.078 1.00 83.88 98 LEU A C 1
ATOM 772 O O . LEU A 1 98 ? 1.255 4.981 -17.034 1.00 83.88 98 LEU A O 1
ATOM 776 N N . LYS A 1 99 ? 2.897 6.335 -17.718 1.00 84.69 99 LYS A N 1
ATOM 777 C CA . LYS A 1 99 ? 2.006 7.238 -18.473 1.00 84.69 99 LYS A CA 1
ATOM 778 C C . LYS A 1 99 ? 1.397 6.577 -19.708 1.00 84.69 99 LYS A C 1
ATOM 780 O O . LYS A 1 99 ? 0.300 6.959 -20.111 1.00 84.69 99 LYS A O 1
ATOM 785 N N . ALA A 1 100 ? 2.113 5.641 -20.327 1.00 88.19 100 ALA A N 1
ATOM 786 C CA . ALA A 1 100 ? 1.638 4.902 -21.493 1.00 88.19 100 ALA A CA 1
ATOM 787 C C . ALA A 1 100 ? 0.688 3.747 -21.123 1.00 88.19 100 ALA A C 1
ATOM 789 O O . ALA A 1 100 ? -0.017 3.231 -21.992 1.00 88.19 100 ALA A O 1
ATOM 790 N N . ALA A 1 101 ? 0.659 3.350 -19.850 1.00 83.50 101 ALA A N 1
ATOM 791 C CA . ALA A 1 101 ? -0.133 2.236 -19.358 1.00 83.50 101 ALA A CA 1
ATOM 792 C C . ALA A 1 101 ? -1.646 2.540 -19.370 1.00 83.50 101 ALA A C 1
ATOM 794 O O . ALA A 1 101 ? -2.081 3.566 -18.830 1.00 83.50 101 ALA A O 1
ATOM 795 N N . PRO A 1 102 ? -2.486 1.659 -19.942 1.00 84.75 102 PRO A N 1
ATOM 796 C CA . PRO A 1 102 ? -3.936 1.808 -19.881 1.00 84.75 102 PRO A CA 1
ATOM 797 C C . PRO A 1 102 ? -4.440 1.856 -18.432 1.00 84.75 102 PRO A C 1
ATOM 799 O O . PRO A 1 102 ? -4.017 1.079 -17.589 1.00 84.75 102 PRO A O 1
ATOM 802 N N . GLY A 1 103 ? -5.361 2.774 -18.127 1.00 79.50 103 GLY A N 1
ATOM 803 C CA . GLY A 1 103 ? -5.956 2.872 -16.784 1.00 79.50 103 GLY A CA 1
ATOM 804 C C . GLY A 1 103 ? -5.051 3.493 -15.709 1.00 79.50 103 GLY A C 1
ATOM 805 O O . GLY A 1 103 ? -5.484 3.640 -14.565 1.00 79.50 103 GLY A O 1
ATOM 806 N N . VAL A 1 104 ? -3.836 3.928 -16.061 1.00 80.31 104 VAL A N 1
ATOM 807 C CA . VAL A 1 104 ? -2.913 4.597 -15.136 1.00 80.31 104 VAL A CA 1
ATOM 808 C C . VAL A 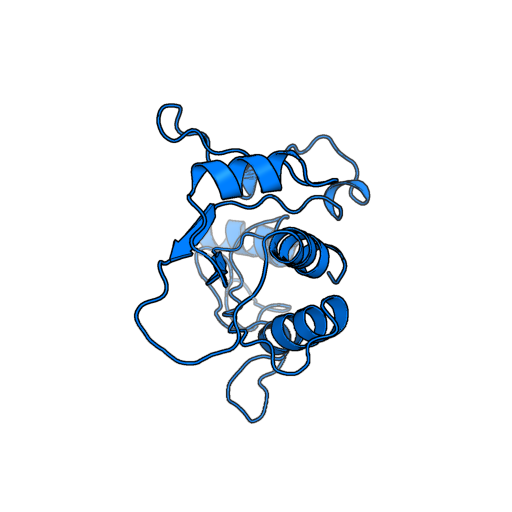1 104 ? -2.913 6.100 -15.380 1.00 80.31 104 VAL A C 1
ATOM 810 O O . VAL A 1 104 ? -2.811 6.587 -16.504 1.00 80.31 104 VAL A O 1
ATOM 813 N N . GLN A 1 105 ? -3.022 6.865 -14.294 1.00 81.44 105 GLN A N 1
ATOM 814 C CA . GLN A 1 105 ? -2.818 8.309 -14.313 1.00 81.44 105 GLN A CA 1
ATOM 815 C C . GLN A 1 105 ? -1.633 8.656 -13.418 1.00 81.44 105 GLN A C 1
ATOM 817 O O . GLN A 1 105 ? -1.729 8.560 -12.194 1.00 81.44 105 GLN A O 1
ATOM 822 N N . VAL A 1 106 ? -0.549 9.130 -14.026 1.00 81.69 106 VAL A N 1
ATOM 823 C CA . VAL A 1 106 ? 0.618 9.616 -13.288 1.00 81.69 106 VAL A CA 1
ATOM 824 C C . VAL A 1 106 ? 0.392 11.060 -12.842 1.00 81.69 106 VAL A C 1
ATOM 826 O O . VAL A 1 106 ? 0.068 11.930 -13.651 1.00 81.69 106 VAL A O 1
ATOM 829 N N . VAL A 1 107 ? 0.573 11.316 -11.546 1.00 82.06 107 VAL A N 1
ATOM 830 C CA . VAL A 1 107 ? 0.542 12.657 -10.947 1.00 82.06 107 VAL A CA 1
ATOM 831 C C . VAL A 1 107 ? 1.773 12.805 -10.061 1.00 82.06 107 VAL A C 1
ATOM 833 O O . VAL A 1 107 ? 1.757 12.402 -8.899 1.00 82.06 107 VAL A O 1
ATOM 836 N N . ASP A 1 108 ? 2.830 13.388 -10.620 1.00 76.00 108 ASP A N 1
ATOM 837 C CA . ASP A 1 108 ? 4.092 13.607 -9.916 1.00 76.00 108 ASP A CA 1
ATOM 838 C C . ASP A 1 108 ? 4.679 14.975 -10.288 1.00 76.00 108 ASP A C 1
ATOM 840 O O . ASP A 1 108 ? 5.440 15.123 -11.243 1.00 76.00 108 ASP A O 1
ATOM 844 N N . ASN A 1 109 ? 4.257 16.015 -9.560 1.00 80.31 109 ASN A N 1
ATOM 845 C CA . ASN A 1 109 ? 4.844 17.352 -9.666 1.00 80.31 109 ASN A CA 1
ATOM 846 C C . ASN A 1 109 ? 5.063 17.942 -8.260 1.00 80.31 109 ASN A C 1
ATOM 848 O O . ASN A 1 109 ? 4.221 18.686 -7.737 1.00 80.31 109 ASN A O 1
ATOM 852 N N . PRO A 1 110 ? 6.207 17.627 -7.620 1.00 75.50 110 PRO A N 1
ATOM 853 C CA . PRO A 1 110 ? 6.523 18.100 -6.276 1.00 75.50 110 PRO A CA 1
ATOM 854 C C . PRO A 1 110 ? 6.656 19.623 -6.179 1.00 75.50 110 PRO A C 1
ATOM 856 O O . PRO A 1 110 ? 6.313 20.194 -5.142 1.00 75.50 110 PRO A O 1
ATOM 859 N N . ALA A 1 111 ? 7.113 20.287 -7.249 1.00 82.50 111 ALA A N 1
ATOM 860 C CA . ALA A 1 111 ? 7.275 21.741 -7.288 1.00 82.50 111 ALA A CA 1
ATOM 861 C C . ALA A 1 111 ? 5.928 22.467 -7.137 1.00 82.50 111 ALA A C 1
ATOM 863 O O . ALA A 1 111 ? 5.841 23.488 -6.455 1.00 82.50 111 ALA A O 1
ATOM 864 N N . GLU A 1 112 ? 4.861 21.887 -7.688 1.00 81.44 112 GLU A N 1
ATOM 865 C CA . GLU A 1 112 ? 3.486 22.380 -7.549 1.00 81.44 112 GLU A CA 1
ATOM 866 C C . GLU A 1 112 ? 2.716 21.720 -6.393 1.00 81.44 112 GLU A C 1
ATOM 868 O O . GLU A 1 112 ? 1.513 21.933 -6.245 1.00 81.44 112 GLU A O 1
ATOM 873 N N . LYS A 1 113 ? 3.395 20.930 -5.544 1.00 79.00 113 LYS A N 1
ATOM 874 C CA . LYS A 1 113 ? 2.795 20.145 -4.447 1.00 79.00 113 LYS A CA 1
ATOM 875 C C . LYS A 1 113 ? 1.700 19.183 -4.925 1.00 79.00 113 LYS A C 1
ATOM 877 O O . LYS A 1 113 ? 0.795 18.836 -4.166 1.00 79.00 113 LYS A O 1
ATOM 882 N N . GLN A 1 114 ? 1.786 18.734 -6.172 1.00 74.19 114 GLN A N 1
ATOM 883 C CA . GLN A 1 114 ? 0.872 17.754 -6.736 1.00 74.19 114 GLN A CA 1
ATOM 884 C C . GLN A 1 114 ? 1.411 16.360 -6.441 1.00 74.19 114 GLN A C 1
ATOM 886 O O . GLN A 1 114 ? 2.310 15.857 -7.112 1.00 74.19 114 GLN A O 1
ATOM 891 N N . ARG A 1 115 ? 0.839 15.753 -5.403 1.00 67.88 115 ARG A N 1
ATOM 892 C CA . ARG A 1 115 ? 0.908 14.318 -5.141 1.00 67.88 115 ARG A CA 1
ATOM 893 C C . ARG A 1 115 ? -0.486 13.793 -4.859 1.00 67.88 115 ARG A C 1
ATOM 895 O O . ARG A 1 115 ? -1.352 14.509 -4.349 1.00 67.88 115 ARG A O 1
ATOM 902 N N . LEU A 1 116 ? -0.695 12.533 -5.199 1.00 67.06 116 LEU A N 1
ATOM 903 C CA . LEU A 1 116 ? -1.959 11.862 -4.951 1.00 67.06 116 LEU A CA 1
ATOM 904 C C . LEU A 1 116 ? -2.171 11.679 -3.450 1.00 67.06 116 LEU A C 1
ATOM 906 O O . LEU A 1 116 ? -1.312 11.156 -2.748 1.00 67.06 116 LEU A O 1
ATOM 910 N N . ALA A 1 117 ? -3.340 12.083 -2.970 1.00 67.31 117 ALA A N 1
ATOM 911 C CA . ALA A 1 117 ? -3.802 11.831 -1.616 1.00 67.31 117 ALA A CA 1
ATOM 912 C C . ALA A 1 117 ? -5.203 11.205 -1.691 1.00 67.31 117 ALA A C 1
ATOM 914 O O . ALA A 1 117 ? -5.961 11.531 -2.609 1.00 67.31 117 ALA A O 1
ATOM 915 N N . PRO A 1 118 ? -5.604 10.367 -0.720 1.00 65.12 118 PRO A N 1
ATOM 916 C CA . PRO A 1 118 ? -6.923 9.728 -0.724 1.00 65.12 118 PRO A CA 1
ATOM 917 C C . PRO A 1 118 ? -8.082 10.712 -0.965 1.00 65.12 118 PRO A C 1
ATOM 919 O O . PRO A 1 118 ? -8.995 10.442 -1.746 1.00 65.12 118 PRO A O 1
ATOM 922 N N . GLN A 1 119 ? -8.012 11.900 -0.350 1.00 59.25 119 GLN A N 1
ATOM 923 C CA . GLN A 1 119 ? -9.039 12.943 -0.466 1.00 59.25 119 GLN A CA 1
ATOM 924 C C . GLN A 1 119 ? -9.036 13.698 -1.804 1.00 59.25 119 GLN A C 1
ATOM 926 O O . GLN A 1 119 ? -10.067 14.260 -2.166 1.00 59.25 119 GLN A O 1
ATOM 931 N N . SER A 1 120 ? -7.911 13.734 -2.528 1.00 51.50 120 SER A N 1
ATOM 932 C CA . SER A 1 120 ? -7.785 14.451 -3.806 1.00 51.50 120 SER A CA 1
ATOM 933 C C . SER A 1 120 ? -8.176 13.599 -5.019 1.00 51.50 120 SER A C 1
ATOM 935 O O . SER A 1 120 ? -8.102 14.066 -6.157 1.00 51.50 120 SER A O 1
ATOM 937 N N . SER A 1 121 ? -8.640 12.363 -4.799 1.00 52.56 121 SER A N 1
ATOM 938 C CA . SER A 1 121 ? -9.266 11.565 -5.851 1.00 52.56 121 SER A CA 1
ATOM 939 C C . SER A 1 121 ? -10.542 12.269 -6.365 1.00 52.56 121 SER A C 1
ATOM 941 O O . SER A 1 121 ? -11.345 12.757 -5.564 1.00 52.56 121 SER A O 1
ATOM 943 N N . PRO A 1 122 ? -10.740 12.398 -7.695 1.00 47.56 122 PRO A N 1
ATOM 944 C CA . PRO A 1 122 ? -11.890 13.107 -8.243 1.00 47.56 122 PRO A CA 1
ATOM 945 C C . PRO A 1 122 ? -13.183 12.405 -7.817 1.00 47.56 122 PRO A C 1
ATOM 947 O O . PRO A 1 122 ? -13.457 11.280 -8.221 1.00 47.56 122 PRO A O 1
ATOM 950 N N . GLN A 1 123 ? -13.989 13.097 -7.009 1.00 41.69 123 GLN A N 1
ATOM 951 C CA . GLN A 1 123 ? -15.250 12.595 -6.448 1.00 41.69 123 GLN A CA 1
ATOM 952 C C . GLN A 1 123 ? -16.366 12.420 -7.496 1.00 41.69 123 GLN A C 1
ATOM 954 O O . GLN A 1 123 ? -17.449 11.946 -7.168 1.00 41.69 123 GLN A O 1
ATOM 959 N N . SER A 1 124 ? -16.135 12.840 -8.742 1.00 36.69 124 SER A N 1
ATOM 960 C CA . SER A 1 124 ? -17.163 13.012 -9.773 1.00 36.69 124 SER A CA 1
ATOM 961 C C . SER A 1 124 ? -17.426 11.788 -10.651 1.00 36.69 124 SER A C 1
ATOM 963 O O . SER A 1 124 ? -18.140 11.919 -11.643 1.00 36.69 124 SER A O 1
ATOM 965 N N . ARG A 1 125 ? -16.872 10.612 -10.335 1.00 44.19 125 ARG A N 1
ATOM 966 C CA . ARG A 1 125 ? -17.082 9.400 -11.144 1.00 44.19 125 ARG A CA 1
ATOM 967 C C . ARG A 1 125 ? -17.759 8.296 -10.351 1.00 44.19 125 ARG A C 1
ATOM 969 O O . ARG A 1 125 ? -17.593 8.194 -9.137 1.00 44.19 125 ARG A O 1
ATOM 976 N N . SER A 1 126 ? -18.596 7.536 -11.049 1.00 35.12 126 SER A N 1
ATOM 977 C CA . SER A 1 126 ? -19.474 6.536 -10.448 1.00 35.12 126 SER A CA 1
ATOM 978 C C . SER A 1 126 ? -18.665 5.458 -9.718 1.00 35.12 126 SER A C 1
ATOM 980 O O . SER A 1 126 ? -17.516 5.178 -10.056 1.00 35.12 126 SER A O 1
ATOM 982 N N . SER A 1 127 ? -19.267 4.834 -8.705 1.00 37.62 127 SER A N 1
ATOM 983 C CA . SER A 1 127 ? -18.640 3.824 -7.836 1.00 37.62 127 SER A CA 1
ATOM 984 C C . SER A 1 127 ? -18.006 2.650 -8.596 1.00 37.62 127 SER A C 1
ATOM 986 O O . SER A 1 127 ? -17.120 1.996 -8.063 1.00 37.62 127 SER A O 1
ATOM 988 N N . GLN A 1 128 ? -18.466 2.385 -9.823 1.00 30.03 128 GLN A N 1
ATOM 989 C CA . GLN A 1 128 ? -17.947 1.335 -10.701 1.00 30.03 128 GLN A CA 1
ATOM 990 C C . GLN A 1 128 ? -16.728 1.780 -11.523 1.00 30.03 128 GLN A C 1
ATOM 992 O O . GLN A 1 128 ? -15.906 0.947 -11.877 1.00 30.03 128 GLN A O 1
ATOM 997 N N . GLU A 1 129 ? -16.560 3.078 -11.788 1.00 32.78 129 GLU A N 1
ATOM 998 C CA . GLU A 1 129 ? -15.407 3.607 -12.529 1.00 32.78 129 GLU A CA 1
ATOM 999 C C . GLU A 1 129 ? -14.195 3.843 -11.623 1.00 32.78 129 GLU A C 1
ATOM 1001 O O . GLU A 1 129 ? -13.068 3.816 -12.100 1.00 32.78 129 GLU A O 1
ATOM 1006 N N . ALA A 1 130 ? -14.401 4.062 -10.320 1.00 34.62 130 ALA A N 1
ATOM 1007 C CA . ALA A 1 130 ? -13.320 4.273 -9.352 1.00 34.62 130 ALA A CA 1
ATOM 1008 C C . ALA A 1 130 ? -12.511 2.998 -9.041 1.00 34.62 130 ALA A C 1
ATOM 1010 O O . ALA A 1 130 ? -11.386 3.106 -8.562 1.00 34.62 130 ALA A O 1
ATOM 1011 N N . LEU A 1 131 ? -13.073 1.818 -9.326 1.00 32.47 131 LEU A N 1
ATOM 1012 C CA . LEU A 1 131 ? -12.432 0.513 -9.129 1.00 32.47 131 LEU A CA 1
ATOM 1013 C C . LEU A 1 131 ? -11.352 0.205 -10.182 1.00 32.47 131 LEU A C 1
ATOM 1015 O O . LEU A 1 131 ? -10.550 -0.690 -9.976 1.00 32.47 131 LEU A O 1
ATOM 1019 N N . GLY A 1 132 ? -11.307 0.947 -11.295 1.00 29.03 132 GLY A N 1
ATOM 1020 C CA . GLY A 1 132 ? -10.434 0.636 -12.435 1.00 29.03 132 GLY A CA 1
ATOM 1021 C C . GLY A 1 132 ? -9.184 1.504 -12.588 1.00 29.03 132 GLY A C 1
ATOM 1022 O O . GLY A 1 132 ? -8.598 1.491 -13.664 1.00 29.03 132 GLY A O 1
ATOM 1023 N N . TRP A 1 133 ? -8.806 2.311 -11.591 1.00 33.94 133 TRP A N 1
ATOM 1024 C CA . TRP A 1 133 ? -7.670 3.234 -11.734 1.00 33.94 133 TRP A CA 1
ATOM 1025 C C . TRP A 1 133 ? -6.712 3.103 -10.561 1.00 33.94 133 TRP A C 1
ATOM 1027 O O . TRP A 1 133 ? -6.941 3.687 -9.496 1.00 33.94 133 TRP A O 1
ATOM 1037 N N . LEU A 1 134 ? -5.602 2.392 -10.779 1.00 41.59 134 LEU A N 1
ATOM 1038 C CA . LEU A 1 134 ? -4.472 2.476 -9.869 1.00 41.59 134 LEU A CA 1
ATOM 1039 C C . LEU A 1 134 ? -3.850 3.862 -10.011 1.00 41.59 134 LEU A C 1
ATOM 1041 O O . LEU A 1 134 ? -3.368 4.272 -11.069 1.00 41.59 134 LEU A O 1
ATOM 1045 N N . LYS A 1 135 ? -3.876 4.608 -8.915 1.00 49.31 135 LYS A N 1
ATOM 1046 C CA . LYS A 1 135 ? -3.217 5.903 -8.818 1.00 49.31 135 LYS A CA 1
ATOM 1047 C C . LYS A 1 135 ? -1.915 5.698 -8.071 1.00 49.31 135 LYS A C 1
ATOM 1049 O O . LYS A 1 135 ? -1.873 5.800 -6.848 1.00 49.31 135 LYS A O 1
ATOM 1054 N N . VAL A 1 136 ? -0.877 5.364 -8.828 1.00 48.50 136 VAL A N 1
ATOM 1055 C CA . VAL A 1 136 ? 0.460 5.117 -8.294 1.00 48.50 136 VAL A CA 1
ATOM 1056 C C . VAL A 1 136 ? 0.997 6.412 -7.684 1.00 48.50 136 VAL A C 1
ATOM 1058 O O . VAL A 1 136 ? 1.210 7.400 -8.384 1.00 48.50 136 VAL A O 1
ATOM 1061 N N . GLN A 1 137 ? 1.147 6.431 -6.359 1.00 45.41 137 GLN A N 1
ATOM 1062 C CA . GLN A 1 137 ? 1.616 7.605 -5.615 1.00 45.41 137 GLN A CA 1
ATOM 1063 C C . GLN A 1 137 ? 3.112 7.848 -5.803 1.00 45.41 137 GLN A C 1
ATOM 1065 O O . GLN A 1 137 ? 3.544 8.997 -5.882 1.00 45.41 137 GLN A O 1
ATOM 1070 N N . SER A 1 138 ? 3.883 6.765 -5.847 1.00 46.59 138 SER A N 1
ATOM 1071 C CA . SER A 1 138 ? 5.313 6.766 -6.125 1.00 46.59 138 SER A CA 1
ATOM 1072 C C . SER A 1 138 ? 5.761 5.331 -6.368 1.00 46.59 138 SER A C 1
ATOM 1074 O O . SER A 1 138 ? 5.549 4.480 -5.503 1.00 46.59 138 SER A O 1
ATOM 1076 N N . VAL A 1 139 ? 6.402 5.080 -7.507 1.00 54.38 139 VAL A N 1
ATOM 1077 C CA . VAL A 1 139 ? 7.282 3.920 -7.671 1.00 54.38 139 VAL A CA 1
ATOM 1078 C C . VAL A 1 139 ? 8.685 4.414 -7.382 1.00 54.38 139 VAL A C 1
ATOM 1080 O O . VAL A 1 139 ? 9.145 5.362 -8.016 1.00 54.38 139 VAL A O 1
ATOM 1083 N N . SER A 1 140 ? 9.354 3.803 -6.411 1.00 53.16 140 SER A N 1
ATOM 1084 C CA . SER A 1 140 ? 10.802 3.956 -6.296 1.00 53.16 140 SER A CA 1
ATOM 1085 C C . SER A 1 140 ? 11.471 2.725 -6.880 1.00 53.16 140 SER A C 1
ATOM 1087 O O . SER A 1 140 ? 11.114 1.602 -6.525 1.00 53.16 140 SER A O 1
ATOM 1089 N N . VAL A 1 141 ? 12.408 2.963 -7.791 1.00 56.09 141 VAL A N 1
ATOM 1090 C CA . VAL A 1 141 ? 13.273 1.937 -8.365 1.00 56.09 141 VAL A CA 1
ATOM 1091 C C . VAL A 1 141 ? 14.620 2.052 -7.668 1.00 56.09 141 VAL A C 1
ATOM 1093 O O . VAL A 1 141 ? 15.136 3.162 -7.507 1.00 56.09 141 VAL A O 1
ATOM 1096 N N . ARG A 1 142 ? 15.169 0.928 -7.206 1.00 51.94 142 ARG A N 1
ATOM 1097 C CA . ARG A 1 142 ? 16.531 0.865 -6.662 1.00 51.94 142 ARG A CA 1
ATOM 1098 C C . ARG A 1 142 ? 17.463 0.194 -7.664 1.00 51.94 142 ARG A C 1
ATOM 1100 O O . ARG A 1 142 ? 17.062 -0.748 -8.336 1.00 51.94 142 ARG A O 1
ATOM 1107 N N . GLU A 1 143 ? 18.699 0.685 -7.739 1.00 43.38 143 GLU A N 1
ATOM 1108 C CA . GLU A 1 143 ? 19.780 0.017 -8.470 1.00 43.38 143 GLU A CA 1
ATOM 1109 C C . GLU A 1 143 ? 20.073 -1.342 -7.824 1.00 43.38 143 GLU A C 1
ATOM 1111 O O . GLU A 1 143 ? 20.178 -1.444 -6.596 1.00 43.38 143 GLU A O 1
ATOM 1116 N N . ALA A 1 144 ? 20.235 -2.375 -8.649 1.00 46.28 144 ALA A N 1
ATOM 1117 C CA . ALA A 1 144 ? 20.666 -3.685 -8.193 1.00 46.28 144 ALA A CA 1
ATOM 1118 C C . ALA A 1 144 ? 22.113 -3.601 -7.674 1.00 46.28 144 ALA A C 1
ATOM 1120 O O . ALA A 1 144 ? 23.086 -3.635 -8.428 1.00 46.28 144 ALA A O 1
ATOM 1121 N N . GLY A 1 145 ? 22.281 -3.509 -6.354 1.00 39.09 145 GLY A N 1
ATOM 1122 C CA . GLY A 1 145 ? 23.527 -3.935 -5.724 1.00 39.09 145 GLY A CA 1
ATOM 1123 C C . GLY A 1 145 ? 23.622 -5.452 -5.858 1.00 39.09 145 GLY A C 1
ATOM 1124 O O . GLY A 1 145 ? 22.661 -6.120 -5.511 1.00 39.09 145 GLY A O 1
ATOM 1125 N N . HIS A 1 146 ? 24.744 -5.972 -6.370 1.00 34.53 1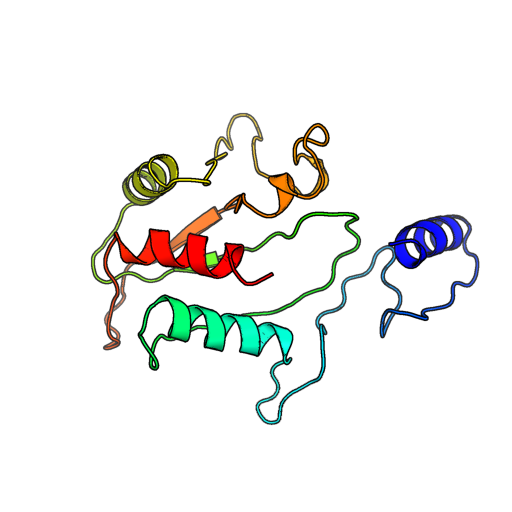46 HIS A N 1
ATOM 1126 C CA . HIS A 1 146 ? 25.073 -7.402 -6.531 1.00 34.53 146 HIS A CA 1
ATOM 1127 C C . HIS A 1 146 ? 24.373 -8.323 -5.504 1.00 34.53 146 HIS A C 1
ATOM 1129 O O . HIS A 1 146 ? 24.902 -8.576 -4.419 1.00 34.53 146 HIS A O 1
ATOM 1135 N N . VAL A 1 147 ? 23.188 -8.829 -5.842 1.00 32.25 147 VAL A N 1
ATOM 1136 C CA . VAL A 1 147 ? 22.507 -9.907 -5.126 1.00 32.25 147 VAL A CA 1
ATOM 1137 C C . VAL A 1 147 ? 21.804 -10.745 -6.185 1.00 32.25 147 VAL A C 1
ATOM 1139 O O . VAL A 1 147 ? 20.946 -10.247 -6.909 1.00 32.25 147 VAL A O 1
ATOM 1142 N N . ASP A 1 148 ? 22.229 -12.001 -6.299 1.00 29.28 148 ASP A N 1
ATOM 1143 C CA . ASP A 1 148 ? 21.657 -13.006 -7.190 1.00 29.28 148 ASP A CA 1
ATOM 1144 C C . ASP A 1 148 ? 20.181 -13.249 -6.837 1.00 29.28 148 ASP A C 1
ATOM 1146 O O . ASP A 1 148 ? 19.870 -14.029 -5.938 1.00 29.28 148 ASP A O 1
ATOM 1150 N N . THR A 1 149 ? 19.265 -12.591 -7.544 1.00 31.48 149 THR A N 1
ATOM 1151 C CA . THR A 1 149 ? 17.846 -12.964 -7.566 1.00 31.48 149 THR A CA 1
ATOM 1152 C C . THR A 1 149 ? 17.247 -12.540 -8.896 1.00 31.48 149 THR A C 1
ATOM 1154 O O . THR A 1 149 ? 17.519 -11.436 -9.359 1.00 31.48 149 THR A O 1
ATOM 1157 N N . GLU A 1 150 ? 16.496 -13.453 -9.517 1.00 34.00 150 GLU A N 1
ATOM 1158 C CA . GLU A 1 150 ? 15.858 -13.254 -10.818 1.00 34.00 150 GLU A CA 1
ATOM 1159 C C . GLU 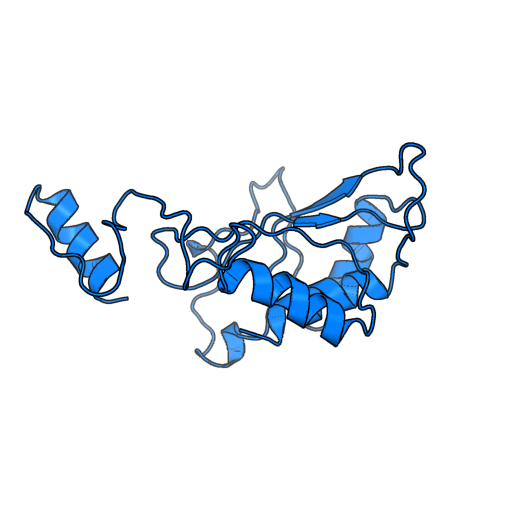A 1 150 ? 15.033 -11.979 -10.840 1.00 34.00 150 GLU A C 1
ATOM 1161 O O . GLU A 1 150 ? 14.345 -11.584 -9.898 1.00 34.00 150 GLU A O 1
ATOM 1166 N N . VAL A 1 151 ? 15.190 -11.304 -11.949 1.00 39.25 151 VAL A N 1
ATOM 1167 C CA . VAL A 1 151 ? 15.142 -9.866 -12.045 1.00 39.25 151 VAL A CA 1
ATOM 1168 C C . VAL A 1 151 ? 13.931 -9.673 -13.036 1.00 39.25 151 VAL A C 1
ATOM 1170 O O . VAL A 1 151 ? 13.637 -10.600 -13.786 1.00 39.25 151 VAL A O 1
ATOM 1173 N N . HIS A 1 152 ? 13.153 -8.566 -13.087 1.00 44.97 152 HIS A N 1
ATOM 1174 C CA . HIS A 1 152 ? 12.015 -8.466 -14.068 1.00 44.97 152 HIS A CA 1
ATOM 1175 C C . HIS A 1 152 ? 11.977 -7.212 -14.993 1.00 44.97 152 HIS A C 1
ATOM 1177 O O . HIS A 1 152 ? 12.383 -6.115 -14.596 1.00 44.97 152 HIS A O 1
ATOM 1183 N N . SER A 1 153 ? 11.552 -7.403 -16.259 1.00 37.03 153 SER A N 1
ATOM 1184 C CA . SER A 1 153 ? 11.591 -6.420 -17.370 1.00 37.03 153 SER A CA 1
ATOM 1185 C C . SER A 1 153 ? 10.500 -5.327 -17.319 1.00 37.03 153 SER A C 1
ATOM 1187 O O . SER A 1 153 ? 9.494 -5.435 -16.624 1.00 37.03 153 SER A O 1
ATOM 1189 N N . SER A 1 154 ? 10.650 -4.258 -18.113 1.00 35.09 154 SER A N 1
ATOM 1190 C CA . SER A 1 154 ? 9.759 -3.076 -18.131 1.00 35.09 154 SER A CA 1
ATOM 1191 C C . SER A 1 154 ? 8.281 -3.332 -18.487 1.00 35.09 154 SER A C 1
ATOM 1193 O O . SER A 1 154 ? 7.419 -2.550 -18.087 1.00 35.09 154 SER A O 1
ATOM 1195 N N . GLN A 1 155 ? 7.957 -4.416 -19.203 1.00 36.56 155 GLN A N 1
ATOM 1196 C CA . GLN A 1 155 ? 6.563 -4.816 -19.475 1.00 36.56 155 GLN A CA 1
ATOM 1197 C C . GLN A 1 155 ? 5.869 -5.406 -18.238 1.00 36.56 155 GLN A C 1
ATOM 1199 O O . GLN A 1 155 ? 4.645 -5.355 -18.129 1.00 36.56 155 GLN A O 1
ATOM 1204 N N . GLN A 1 156 ? 6.655 -5.913 -17.291 1.00 47.72 156 GLN A N 1
ATOM 1205 C CA . GLN A 1 156 ? 6.210 -6.573 -16.067 1.00 47.72 156 GLN A CA 1
ATOM 1206 C C . GLN A 1 156 ? 5.721 -5.541 -15.035 1.00 47.72 156 GLN A C 1
ATOM 1208 O O . GLN A 1 156 ? 4.690 -5.737 -14.407 1.00 47.72 156 GLN A O 1
ATOM 1213 N N . LEU A 1 157 ? 6.348 -4.360 -14.986 1.00 45.56 157 LEU A N 1
ATOM 1214 C CA . LEU A 1 157 ? 5.951 -3.245 -14.109 1.00 45.56 157 LEU A CA 1
ATOM 1215 C C . LEU A 1 157 ? 4.536 -2.712 -14.415 1.00 45.56 157 L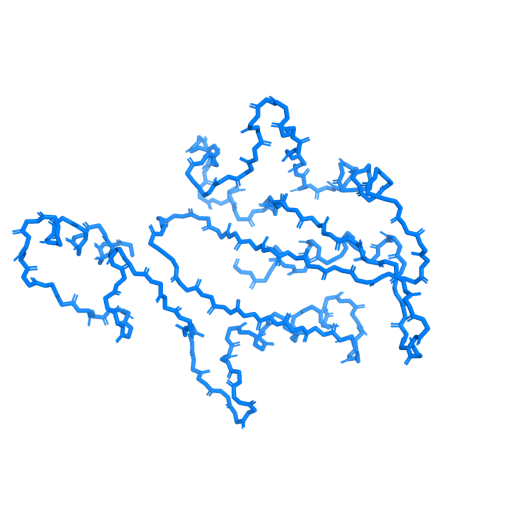EU A C 1
ATOM 1217 O O . LEU A 1 157 ? 3.840 -2.194 -13.544 1.00 45.56 157 LEU A O 1
ATOM 1221 N N . LEU A 1 158 ? 4.080 -2.865 -15.661 1.00 44.38 158 LEU A N 1
ATOM 1222 C CA . LEU A 1 158 ? 2.703 -2.556 -16.058 1.00 44.38 158 LEU A CA 1
ATOM 1223 C C . LEU A 1 158 ? 1.719 -3.622 -15.578 1.00 44.38 158 LEU A C 1
ATOM 1225 O O . LEU A 1 158 ? 0.620 -3.291 -15.135 1.00 44.38 158 LEU A O 1
ATOM 1229 N N . GLN A 1 159 ? 2.142 -4.884 -15.599 1.00 43.25 159 GLN A N 1
ATOM 1230 C CA . GLN A 1 159 ? 1.372 -5.977 -15.021 1.00 43.25 159 GLN A CA 1
ATOM 1231 C C . GLN A 1 159 ? 1.290 -5.844 -13.492 1.00 43.25 159 GLN A C 1
ATOM 1233 O O . GLN A 1 159 ? 0.277 -6.237 -12.932 1.00 43.25 159 GLN A O 1
ATOM 1238 N N . ASP A 1 160 ? 2.269 -5.215 -12.820 1.00 45.62 160 ASP A N 1
ATOM 1239 C CA . ASP A 1 160 ? 2.294 -5.043 -11.345 1.00 45.62 160 ASP A CA 1
ATOM 1240 C C . ASP A 1 160 ? 1.156 -4.116 -10.935 1.00 45.62 160 ASP A C 1
ATOM 1242 O O . ASP A 1 160 ? 0.401 -4.361 -9.994 1.00 45.62 160 ASP A O 1
ATOM 1246 N N . VAL A 1 161 ? 0.990 -3.060 -11.726 1.00 47.78 161 VAL A N 1
ATOM 1247 C CA . VAL A 1 161 ? -0.063 -2.064 -11.579 1.00 47.78 161 VAL A CA 1
ATOM 1248 C C . VAL A 1 161 ? -1.447 -2.646 -11.911 1.00 47.78 161 VAL A C 1
ATOM 1250 O O . VAL A 1 161 ? -2.430 -2.379 -11.209 1.00 47.78 161 VAL A O 1
ATOM 1253 N N . GLU A 1 162 ? -1.551 -3.469 -12.953 1.00 40.19 162 GLU A N 1
ATOM 1254 C CA . GLU A 1 162 ? -2.802 -4.152 -13.309 1.00 40.19 162 GLU A CA 1
ATOM 1255 C C . GLU A 1 162 ? -3.178 -5.251 -12.298 1.00 40.19 162 GLU A C 1
ATOM 1257 O O . GLU A 1 162 ? -4.356 -5.415 -11.967 1.00 40.19 162 GLU A O 1
ATOM 1262 N N . ALA A 1 163 ? -2.197 -5.958 -11.734 1.00 41.34 163 ALA A N 1
ATOM 1263 C CA . ALA A 1 163 ? -2.400 -7.009 -10.742 1.00 41.34 163 ALA A CA 1
ATOM 1264 C C . ALA A 1 163 ? -3.000 -6.468 -9.443 1.00 41.34 163 ALA A C 1
ATOM 1266 O O . ALA A 1 163 ? -3.984 -6.993 -8.920 1.00 41.34 163 ALA A O 1
ATOM 1267 N N . VAL A 1 164 ? -2.447 -5.350 -8.977 1.00 43.44 164 VAL A N 1
ATOM 1268 C CA . VAL A 1 164 ? -2.909 -4.637 -7.785 1.00 43.44 164 VAL A CA 1
ATOM 1269 C C . VAL A 1 164 ? -4.271 -3.966 -8.003 1.00 43.44 164 VAL A C 1
ATOM 1271 O O . VAL A 1 164 ? -4.969 -3.697 -7.036 1.00 43.44 164 VAL A O 1
ATOM 1274 N N . SER A 1 165 ? -4.712 -3.715 -9.241 1.00 39.25 165 SER A N 1
ATOM 1275 C CA . SER A 1 165 ? -6.010 -3.064 -9.510 1.00 39.25 165 SER A CA 1
ATOM 1276 C C . SER A 1 165 ? -7.151 -4.014 -9.874 1.00 39.25 165 SER A C 1
ATOM 1278 O O . SER A 1 165 ? -8.312 -3.659 -9.691 1.00 39.25 165 SER A O 1
ATOM 1280 N N . SER A 1 166 ? -6.857 -5.221 -10.359 1.00 32.81 166 SER A N 1
ATOM 1281 C CA . SER A 1 166 ? -7.871 -6.161 -10.865 1.00 32.81 166 SER A CA 1
ATOM 1282 C C . SER A 1 166 ? -8.386 -7.180 -9.834 1.00 32.81 166 SER A C 1
ATOM 1284 O O . SER A 1 166 ? -9.320 -7.927 -10.136 1.00 32.81 166 SER A O 1
ATOM 1286 N N . GLY A 1 167 ? -7.819 -7.200 -8.620 1.00 37.19 167 GLY A N 1
ATOM 1287 C CA . GLY A 1 167 ? -8.118 -8.181 -7.564 1.00 37.19 167 GLY A CA 1
ATOM 1288 C C . GLY A 1 167 ? -8.856 -7.670 -6.315 1.00 37.19 167 GLY A C 1
ATOM 1289 O O . GLY A 1 167 ? -9.001 -8.446 -5.369 1.00 37.19 167 GLY A O 1
ATOM 1290 N N . TRP A 1 168 ? -9.319 -6.412 -6.291 1.00 37.47 168 TRP A N 1
ATOM 1291 C CA . TRP A 1 168 ? -9.919 -5.763 -5.108 1.00 37.47 168 TRP A CA 1
ATOM 1292 C C . TRP A 1 168 ? -11.341 -5.247 -5.327 1.00 37.47 168 TRP A C 1
ATOM 1294 O O . TRP A 1 168 ? -11.605 -4.623 -6.379 1.00 37.47 168 TRP A O 1
#

pLDDT: mean 73.47, std 21.9, range [29.03, 97.12]

Secondary structure (DSSP, 8-state):
-HHHHHHHHHHHTT-----SSSSS--TT--B---SPBPTTS-BHHHHHHHHHHHHHHT-TT--------B-S-SS-----EEEE-SS---HHHHHHHHHHSTT----EEGGGTEE--GGGS-TTS-TTTGGG----S-EEEE---S-------TTHHHHHHHHHHH--

Organism: NCBI:txid878477

InterPro domains:
  IPR012280 Semialdehyde dehydrogenase, dimerisation domain [PF02774] (1-120)

Radius of gyration: 18.27 Å; chains: 1; bounding box: 46×42×46 Å